Protein AF-A0A2V2VXU3-F1 (afdb_monomer_lite)

Organism: Trypanosoma cruzi (NCBI:txid5693)

Structure (mmCIF, N/CA/C/O backbone):
data_AF-A0A2V2VXU3-F1
#
_entry.id   AF-A0A2V2VXU3-F1
#
loop_
_atom_site.group_PDB
_atom_site.id
_atom_site.type_symbol
_atom_site.label_atom_id
_atom_site.label_alt_id
_atom_site.label_comp_id
_atom_site.label_asym_id
_atom_site.label_entity_id
_atom_site.label_seq_id
_atom_site.pdbx_PDB_ins_code
_atom_site.Cartn_x
_atom_site.Cartn_y
_atom_site.Cartn_z
_atom_site.occupancy
_atom_site.B_iso_or_equiv
_atom_site.auth_seq_id
_atom_site.auth_comp_id
_atom_site.auth_asym_id
_atom_site.auth_atom_id
_atom_site.pdbx_PDB_model_num
ATOM 1 N N . MET A 1 1 ? -1.632 -5.934 0.597 1.00 63.44 1 MET A N 1
ATOM 2 C CA . MET A 1 1 ? -0.671 -5.503 1.641 1.00 63.44 1 MET A CA 1
ATOM 3 C C . MET A 1 1 ? 0.457 -4.758 0.952 1.00 63.44 1 MET A C 1
ATOM 5 O O . MET A 1 1 ? 0.858 -5.179 -0.120 1.00 63.44 1 MET A O 1
ATOM 9 N N . THR A 1 2 ? 0.945 -3.665 1.521 1.00 70.69 2 THR A N 1
ATOM 10 C CA . THR A 1 2 ? 2.076 -2.907 0.978 1.00 70.69 2 THR A CA 1
ATOM 11 C C . THR A 1 2 ? 3.285 -3.110 1.877 1.00 70.69 2 THR A C 1
ATOM 13 O O . THR A 1 2 ? 3.191 -2.965 3.095 1.00 70.69 2 THR A O 1
ATOM 16 N N . VAL A 1 3 ? 4.415 -3.451 1.272 1.00 60.22 3 VAL A N 1
ATOM 17 C CA . VAL A 1 3 ? 5.707 -3.623 1.931 1.00 60.22 3 VAL A CA 1
ATOM 18 C C . VAL A 1 3 ? 6.588 -2.456 1.524 1.00 60.22 3 VAL A C 1
ATOM 20 O O . VAL A 1 3 ? 6.746 -2.200 0.333 1.00 60.22 3 VAL A O 1
ATOM 23 N N . SER A 1 4 ? 7.131 -1.728 2.494 1.00 57.09 4 SER A N 1
ATOM 24 C CA . SER A 1 4 ? 8.065 -0.626 2.256 1.00 57.09 4 SER A CA 1
ATOM 25 C C . SER A 1 4 ? 9.425 -0.941 2.857 1.00 57.09 4 SER A C 1
ATOM 27 O O . SER A 1 4 ? 9.496 -1.330 4.020 1.00 57.09 4 SER A O 1
ATOM 29 N N . VAL A 1 5 ? 10.493 -0.749 2.085 1.00 54.06 5 VAL A N 1
ATOM 30 C CA . VAL A 1 5 ? 11.877 -0.970 2.529 1.00 54.06 5 VAL A CA 1
ATOM 31 C C . VAL A 1 5 ? 12.593 0.371 2.626 1.00 54.06 5 VAL A C 1
ATOM 33 O O . VAL A 1 5 ? 12.661 1.098 1.632 1.00 54.06 5 VAL A O 1
ATOM 36 N N . GLY A 1 6 ? 13.112 0.697 3.811 1.00 53.22 6 GLY A N 1
ATOM 37 C CA . GLY A 1 6 ? 13.933 1.887 4.031 1.00 53.22 6 GLY A CA 1
ATOM 38 C C . GLY A 1 6 ? 15.341 1.688 3.474 1.00 53.22 6 GLY A C 1
ATOM 39 O O . GLY A 1 6 ? 15.978 0.673 3.756 1.00 53.22 6 GLY A O 1
ATOM 40 N N . LEU A 1 7 ? 15.829 2.640 2.673 1.00 50.28 7 LEU A N 1
ATOM 41 C CA . LEU A 1 7 ? 17.147 2.542 2.028 1.00 50.28 7 LEU A CA 1
ATOM 42 C C . LEU A 1 7 ? 18.097 3.702 2.332 1.00 50.28 7 LEU A C 1
ATOM 44 O O . LEU A 1 7 ? 19.267 3.639 1.957 1.00 50.28 7 LEU A O 1
ATOM 48 N N . ALA A 1 8 ? 17.631 4.756 3.006 1.00 52.78 8 ALA A N 1
ATOM 49 C CA . ALA A 1 8 ? 18.466 5.909 3.315 1.00 52.78 8 ALA A CA 1
ATOM 50 C C . ALA A 1 8 ? 18.029 6.627 4.608 1.00 52.78 8 ALA A C 1
ATOM 52 O O . ALA A 1 8 ? 16.830 6.760 4.854 1.00 52.78 8 ALA A O 1
ATOM 53 N N . PRO A 1 9 ? 18.979 7.203 5.373 1.00 48.72 9 PRO A N 1
ATOM 54 C CA . PRO A 1 9 ? 18.745 7.852 6.674 1.00 48.72 9 PRO A CA 1
ATOM 55 C C . PRO A 1 9 ? 18.004 9.209 6.608 1.00 48.72 9 PRO A C 1
ATOM 57 O O . PRO A 1 9 ? 18.123 10.037 7.507 1.00 48.72 9 PRO A O 1
ATOM 60 N N . ARG A 1 10 ? 17.258 9.489 5.531 1.00 55.09 10 ARG A N 1
ATOM 61 C CA . ARG A 1 10 ? 16.494 10.738 5.326 1.00 55.09 10 ARG A CA 1
ATOM 62 C C . ARG A 1 10 ? 15.143 10.490 4.650 1.00 55.09 10 ARG A C 1
ATOM 64 O O . ARG A 1 10 ? 14.726 11.265 3.791 1.00 55.09 10 ARG A O 1
ATOM 71 N N . ALA A 1 11 ? 14.483 9.389 4.999 1.00 60.91 11 ALA A N 1
ATOM 72 C CA . ALA A 1 11 ? 13.132 9.130 4.525 1.00 60.91 11 ALA A CA 1
ATOM 73 C C . ALA A 1 11 ? 12.171 10.206 5.050 1.00 60.91 11 ALA A C 1
ATOM 75 O O . ALA A 1 11 ? 12.237 10.619 6.210 1.00 60.91 11 ALA A O 1
ATOM 76 N N . THR A 1 12 ? 11.289 10.672 4.174 1.00 63.19 12 THR A N 1
ATOM 77 C CA . THR A 1 12 ? 10.255 11.633 4.534 1.00 63.19 12 THR A CA 1
ATOM 78 C C . THR A 1 12 ? 9.327 11.026 5.595 1.00 63.19 12 THR A C 1
ATOM 80 O O . THR A 1 12 ? 8.902 9.882 5.413 1.00 63.19 12 THR A O 1
ATOM 83 N N . PRO A 1 13 ? 8.995 11.746 6.687 1.00 70.88 13 PRO A N 1
ATOM 84 C CA . PRO A 1 13 ? 8.170 11.192 7.753 1.00 70.88 13 PRO A CA 1
ATOM 85 C C . PRO A 1 13 ? 6.827 10.692 7.218 1.00 70.88 13 PRO A C 1
ATOM 87 O O . PRO A 1 13 ? 6.102 11.413 6.519 1.00 70.88 13 PRO A O 1
ATOM 90 N N . MET A 1 14 ? 6.494 9.449 7.562 1.00 80.06 14 MET A N 1
ATOM 91 C CA . MET A 1 14 ? 5.205 8.854 7.237 1.00 80.06 14 MET A CA 1
ATOM 92 C C . MET A 1 14 ? 4.247 9.048 8.407 1.00 80.06 14 MET A C 1
ATOM 94 O O . MET A 1 14 ? 4.578 8.769 9.556 1.00 80.06 14 MET A O 1
ATOM 98 N N . LEU A 1 15 ? 3.043 9.509 8.106 1.00 85.25 15 LEU A N 1
ATOM 99 C CA . LEU A 1 15 ? 1.916 9.518 9.022 1.00 85.25 15 LEU A CA 1
ATOM 100 C C . LEU A 1 15 ? 1.079 8.274 8.766 1.00 85.25 15 LEU A C 1
ATOM 102 O O . LEU A 1 15 ? 0.727 7.983 7.622 1.00 85.25 15 LEU A O 1
ATOM 106 N N . VAL A 1 16 ? 0.715 7.576 9.830 1.00 89.00 16 VAL A N 1
ATOM 107 C CA . VAL A 1 16 ? -0.183 6.425 9.786 1.00 89.00 16 VAL A CA 1
ATOM 108 C C . VAL A 1 16 ? -1.333 6.639 10.756 1.00 89.00 16 VAL A C 1
ATOM 110 O O . VAL A 1 16 ? -1.170 7.277 11.796 1.00 89.00 16 VAL A O 1
ATOM 113 N N . ILE A 1 17 ? -2.503 6.097 10.429 1.00 91.50 17 ILE A N 1
ATOM 114 C CA . ILE A 1 17 ? -3.631 6.002 11.361 1.00 91.50 17 ILE A CA 1
ATOM 115 C C . ILE A 1 17 ? -3.770 4.527 11.756 1.00 91.50 17 ILE A C 1
ATOM 117 O O . ILE A 1 17 ? -4.370 3.751 11.001 1.00 91.50 17 ILE A O 1
ATOM 121 N N . PRO A 1 18 ? -3.195 4.083 12.890 1.00 91.81 18 PRO A N 1
ATOM 122 C CA . PRO A 1 18 ? -3.310 2.697 13.332 1.00 91.81 18 PRO A CA 1
ATOM 123 C C . PRO A 1 18 ? -4.778 2.292 13.517 1.00 91.81 18 PRO A C 1
ATOM 125 O O . PRO A 1 18 ? -5.603 3.090 13.951 1.00 91.81 18 PRO A O 1
ATOM 128 N N . GLY A 1 19 ? -5.120 1.056 13.149 1.00 91.12 19 GLY A N 1
ATOM 129 C CA . GLY A 1 19 ? -6.496 0.543 13.221 1.00 91.12 19 GLY A CA 1
ATOM 130 C C . GLY A 1 19 ? -7.444 1.033 12.117 1.00 91.12 19 GLY A C 1
ATOM 131 O O . GLY A 1 19 ? -8.515 0.456 11.947 1.00 91.12 19 GLY A O 1
ATOM 132 N N . SER A 1 20 ? -7.048 2.018 11.301 1.00 90.81 20 SER A N 1
ATOM 133 C CA . SER A 1 20 ? -7.898 2.542 10.217 1.00 90.81 20 SER A CA 1
ATOM 134 C C . SER A 1 20 ? -8.328 1.481 9.203 1.00 90.81 20 SER A C 1
ATOM 136 O O . SER A 1 20 ? -9.434 1.558 8.688 1.00 90.81 20 SER A O 1
ATOM 138 N N . HIS A 1 21 ? -7.515 0.451 8.972 1.00 88.31 21 HIS A N 1
ATOM 139 C CA . HIS A 1 21 ? -7.852 -0.658 8.079 1.00 88.31 21 HIS A CA 1
ATOM 140 C C . HIS A 1 21 ? -9.074 -1.475 8.533 1.00 88.31 21 HIS A C 1
ATOM 142 O O . HIS A 1 21 ? -9.762 -2.030 7.681 1.00 88.31 21 HIS A O 1
ATOM 148 N N . HIS A 1 22 ? -9.373 -1.539 9.838 1.00 88.69 22 HIS A N 1
ATOM 149 C CA . HIS A 1 22 ? -10.603 -2.167 10.334 1.00 88.69 22 HIS A CA 1
ATOM 150 C C . HIS A 1 22 ? -11.824 -1.317 9.983 1.00 88.69 22 HIS A C 1
ATOM 152 O O . HIS A 1 22 ? -12.776 -1.819 9.397 1.00 88.69 22 HIS A O 1
ATOM 158 N N . VAL A 1 23 ? -11.743 -0.010 10.246 1.00 87.44 23 VAL A N 1
ATOM 159 C CA . VAL A 1 23 ? -12.821 0.937 9.939 1.00 87.44 23 VAL A CA 1
ATOM 160 C C . VAL A 1 23 ? -13.063 1.013 8.433 1.00 87.44 23 VAL A C 1
ATOM 162 O O . VAL A 1 23 ? -14.189 0.883 7.973 1.00 87.44 23 VAL A O 1
ATOM 165 N N . MET A 1 24 ? -12.012 1.179 7.630 1.00 82.62 24 MET A N 1
ATOM 166 C CA . MET A 1 24 ? -12.150 1.266 6.174 1.00 82.62 24 MET A CA 1
ATOM 167 C C . MET A 1 24 ? -12.802 0.014 5.586 1.00 82.62 24 MET A C 1
ATOM 169 O O . MET A 1 24 ? -13.610 0.135 4.669 1.00 82.62 24 MET A O 1
ATOM 173 N N . ARG A 1 25 ? -12.500 -1.168 6.135 1.00 80.31 25 ARG A N 1
ATOM 174 C CA . ARG A 1 25 ? -13.112 -2.433 5.716 1.00 80.31 25 ARG A CA 1
ATOM 175 C C . ARG A 1 25 ? -14.610 -2.505 6.028 1.00 80.31 25 ARG A C 1
ATOM 177 O O . ARG A 1 25 ? -15.341 -3.090 5.247 1.00 80.31 25 ARG A O 1
ATOM 184 N N . GLU A 1 26 ? -15.071 -1.922 7.133 1.00 79.38 26 GLU A N 1
ATOM 185 C CA . GLU A 1 26 ? -16.502 -1.882 7.484 1.00 79.38 26 GLU A CA 1
ATOM 186 C C . GLU A 1 26 ? -17.297 -0.892 6.619 1.00 79.38 26 GLU A C 1
ATOM 188 O O . GLU A 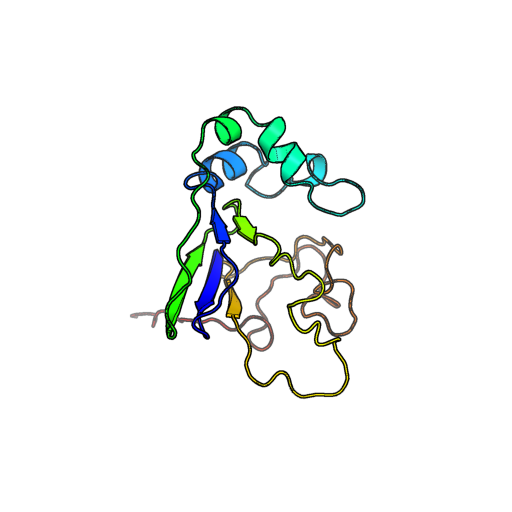1 26 ? -18.473 -1.105 6.338 1.00 79.38 26 GLU A O 1
ATOM 193 N N . PHE A 1 27 ? -16.654 0.195 6.185 1.00 73.31 27 PHE A N 1
ATOM 194 C CA . PHE A 1 27 ? -17.287 1.284 5.428 1.00 73.31 27 PHE A CA 1
ATOM 195 C C . PHE A 1 27 ? -17.207 1.120 3.905 1.00 73.31 27 PHE A C 1
ATOM 197 O O . PHE A 1 27 ? -17.576 2.021 3.152 1.00 73.31 27 PHE A O 1
ATOM 204 N N . THR A 1 28 ? -16.730 -0.028 3.448 1.00 67.94 28 THR A N 1
ATOM 205 C CA . THR A 1 28 ? -16.636 -0.406 2.039 1.00 67.94 28 THR A CA 1
ATOM 206 C C . THR A 1 28 ? -17.324 -1.755 1.893 1.00 67.94 28 THR A C 1
ATOM 208 O O . THR A 1 28 ? -17.128 -2.635 2.726 1.00 67.94 28 THR A O 1
ATOM 211 N N . HIS A 1 29 ? -18.150 -1.948 0.861 1.00 59.62 29 HIS A N 1
ATOM 212 C CA . HIS A 1 29 ? -18.748 -3.264 0.631 1.00 59.62 29 HIS A CA 1
ATOM 213 C C . HIS A 1 29 ? -17.613 -4.243 0.294 1.00 59.62 29 HIS A C 1
ATOM 215 O O . HIS A 1 29 ? -16.970 -4.115 -0.749 1.00 59.62 29 HIS A O 1
ATOM 221 N N . ASP A 1 30 ? -17.279 -5.123 1.237 1.00 55.53 30 ASP A N 1
ATOM 222 C CA . ASP A 1 30 ? -16.144 -6.053 1.170 1.00 55.53 30 ASP A CA 1
ATOM 223 C C . ASP A 1 30 ? -14.775 -5.412 0.878 1.00 55.53 30 ASP A C 1
ATOM 225 O O . ASP A 1 30 ? -13.892 -6.064 0.324 1.00 55.53 30 ASP A O 1
ATOM 229 N N . GLY A 1 31 ? -14.548 -4.139 1.227 1.00 53.47 31 GLY A N 1
ATOM 230 C CA . GLY A 1 31 ? -13.269 -3.507 0.881 1.00 53.47 31 GLY A CA 1
ATOM 231 C C . GLY A 1 31 ? -13.153 -3.014 -0.562 1.00 53.47 31 GLY A C 1
ATOM 232 O O . GLY A 1 31 ? -12.045 -2.651 -0.957 1.00 53.47 31 GLY A O 1
ATOM 233 N N . SER A 1 32 ? -14.232 -3.028 -1.356 1.00 54.03 32 SER A N 1
ATOM 234 C CA . SER A 1 32 ? -14.163 -2.795 -2.810 1.00 54.03 32 SER A CA 1
ATOM 235 C C . SER A 1 32 ? -14.755 -1.460 -3.277 1.00 54.03 32 SER A C 1
ATOM 237 O O . SER A 1 32 ? -14.233 -0.856 -4.216 1.00 54.03 32 SER A O 1
ATOM 239 N N . ASP A 1 33 ? -15.788 -0.936 -2.607 1.00 63.62 33 ASP A N 1
ATOM 240 C CA . ASP A 1 33 ? -16.419 0.318 -3.035 1.00 63.62 33 ASP A CA 1
ATOM 241 C C . ASP A 1 33 ? -15.864 1.555 -2.315 1.00 63.62 33 ASP A C 1
ATOM 243 O O . ASP A 1 33 ? -16.326 1.981 -1.257 1.00 63.62 33 ASP A O 1
ATOM 247 N N . PHE A 1 34 ? -14.870 2.167 -2.951 1.00 66.50 34 PHE A N 1
ATOM 248 C CA . PHE A 1 34 ? -14.284 3.447 -2.557 1.00 66.50 34 PHE A CA 1
ATOM 249 C C . PHE A 1 34 ? -14.841 4.639 -3.341 1.00 66.50 34 PHE A C 1
ATOM 251 O O . PHE A 1 34 ? -14.369 5.770 -3.168 1.00 66.50 34 PHE A O 1
ATOM 258 N N . SER A 1 35 ? -15.812 4.414 -4.229 1.00 65.88 35 SER A N 1
ATOM 259 C CA . SER A 1 35 ? -16.261 5.399 -5.218 1.00 65.88 35 SER A CA 1
ATOM 260 C C . SER A 1 35 ? -16.766 6.695 -4.573 1.00 65.88 35 SER A C 1
ATOM 262 O O . SER A 1 35 ? -16.456 7.785 -5.053 1.00 65.88 35 SER A O 1
ATOM 264 N N . HIS A 1 36 ? -17.425 6.603 -3.416 1.00 66.19 36 HIS A N 1
ATOM 265 C CA . HIS A 1 36 ? -17.954 7.744 -2.657 1.00 66.19 36 HIS A CA 1
ATOM 266 C C . HIS A 1 36 ? -16.889 8.696 -2.090 1.00 66.19 36 HIS A C 1
ATOM 268 O O . HIS A 1 36 ? -17.194 9.846 -1.731 1.00 66.19 36 HIS A O 1
ATOM 274 N N . TYR A 1 37 ? -15.646 8.226 -2.006 1.00 67.44 37 TYR A N 1
ATOM 275 C CA . TYR A 1 37 ? -14.492 8.994 -1.545 1.00 67.44 37 TYR A CA 1
ATOM 276 C C . TYR A 1 37 ? -13.596 9.437 -2.703 1.00 67.44 37 TYR A C 1
ATOM 278 O O . TYR A 1 37 ? -12.622 10.153 -2.483 1.00 67.44 37 TYR A O 1
ATOM 286 N N . ARG A 1 38 ? -13.932 9.075 -3.945 1.00 65.75 38 ARG A N 1
ATOM 287 C CA . ARG A 1 38 ? -13.222 9.547 -5.132 1.00 65.75 38 ARG A CA 1
ATOM 288 C C . ARG A 1 38 ? -13.824 10.865 -5.607 1.00 65.75 38 ARG A C 1
ATOM 290 O O . ARG A 1 38 ? -15.024 10.970 -5.840 1.00 65.75 38 ARG A O 1
ATOM 297 N N . THR A 1 39 ? -12.978 11.872 -5.785 1.00 63.03 39 THR A N 1
ATOM 298 C CA . THR A 1 39 ? -13.352 13.158 -6.384 1.00 63.03 39 THR A CA 1
ATOM 299 C C . THR A 1 39 ? -12.458 13.382 -7.598 1.00 63.03 39 THR A C 1
ATOM 301 O O . THR A 1 39 ? -11.238 13.424 -7.470 1.00 63.03 39 THR A O 1
ATOM 304 N N . GLY A 1 40 ? -13.046 13.465 -8.797 1.00 58.69 40 GLY A N 1
ATOM 305 C CA . GLY A 1 40 ? -12.277 13.643 -10.039 1.00 58.69 40 GLY A CA 1
ATOM 306 C C . GLY A 1 40 ? -11.323 12.482 -10.359 1.00 58.69 40 GLY A C 1
ATOM 307 O O . GLY A 1 40 ? -10.265 12.696 -10.938 1.00 58.69 40 GLY A O 1
ATOM 308 N N . GLY A 1 41 ? -11.656 11.258 -9.935 1.00 58.50 41 GLY A N 1
ATOM 309 C CA . GLY A 1 41 ? -10.823 10.069 -10.141 1.00 58.50 41 GLY A CA 1
ATOM 310 C C . GLY A 1 41 ? -9.725 9.859 -9.091 1.00 58.50 41 GLY A C 1
ATOM 311 O O . GLY A 1 41 ? -9.239 8.733 -8.979 1.00 58.50 41 GLY A O 1
ATOM 312 N N . VAL A 1 42 ? -9.412 10.873 -8.277 1.00 58.97 42 VAL A N 1
ATOM 313 C CA . VAL A 1 42 ? -8.459 10.805 -7.158 1.00 58.97 42 VAL A CA 1
ATOM 314 C C . VAL A 1 42 ? -9.190 10.427 -5.872 1.00 58.97 42 VAL A C 1
ATOM 316 O O . VAL A 1 42 ? -10.295 10.905 -5.620 1.00 58.97 42 VAL A O 1
ATOM 319 N N . PHE A 1 43 ? -8.587 9.567 -5.053 1.00 66.75 43 PHE A N 1
ATOM 320 C CA . PHE A 1 43 ? -9.122 9.239 -3.734 1.00 66.75 43 PHE A CA 1
ATOM 321 C C . PHE A 1 43 ? -8.887 10.407 -2.761 1.00 66.75 43 PHE A C 1
ATOM 323 O O . PHE A 1 43 ? -7.748 10.732 -2.425 1.00 66.75 43 PHE A O 1
ATOM 330 N N . ASP A 1 44 ? -9.960 11.062 -2.317 1.00 73.00 44 ASP A N 1
ATOM 331 C CA . ASP A 1 44 ? -9.911 12.166 -1.357 1.00 73.00 44 ASP A CA 1
ATOM 332 C C . ASP A 1 44 ? -9.865 11.609 0.071 1.00 73.00 44 ASP A C 1
ATOM 334 O O . ASP A 1 44 ? -10.878 11.478 0.771 1.00 73.00 44 ASP A O 1
ATOM 338 N N . MET A 1 45 ? -8.644 11.299 0.509 1.00 70.62 45 MET A N 1
ATOM 339 C CA . MET A 1 45 ? -8.357 10.839 1.868 1.00 70.62 45 MET A CA 1
ATOM 340 C C . MET A 1 45 ? -8.896 11.795 2.941 1.00 70.62 45 MET A C 1
ATOM 342 O O . MET A 1 45 ? -9.407 11.361 3.975 1.00 70.62 45 MET A O 1
ATOM 346 N N . GLY A 1 46 ? -8.816 13.107 2.697 1.00 72.69 46 GLY A N 1
ATOM 347 C CA . GLY A 1 46 ? -9.261 14.122 3.648 1.00 72.69 46 GLY A CA 1
ATOM 348 C C . GLY A 1 46 ? -10.777 14.112 3.835 1.00 72.69 46 GLY A C 1
ATOM 349 O O . GLY A 1 46 ? -11.280 14.367 4.931 1.00 72.69 46 GLY A O 1
ATOM 350 N N . ARG A 1 47 ? -11.543 13.811 2.786 1.00 73.06 47 ARG A N 1
ATOM 351 C CA . ARG A 1 47 ? -12.996 13.618 2.879 1.00 73.06 47 ARG A CA 1
ATOM 352 C C . ARG A 1 47 ? -13.356 12.345 3.638 1.00 73.06 47 ARG A C 1
ATOM 354 O O . ARG A 1 47 ? -14.292 12.407 4.434 1.00 73.06 47 ARG A O 1
ATOM 361 N N . ALA A 1 48 ? -12.635 11.243 3.428 1.00 73.00 48 ALA A N 1
ATOM 362 C CA . ALA A 1 48 ? -12.854 10.001 4.174 1.00 73.00 48 ALA A CA 1
ATOM 363 C C . ALA A 1 48 ? -12.667 10.223 5.685 1.00 73.00 48 ALA A C 1
ATOM 365 O O . ALA A 1 48 ? -13.604 10.004 6.452 1.00 73.00 48 ALA A O 1
ATOM 366 N N . ILE A 1 49 ? -11.525 10.793 6.094 1.00 79.69 49 ILE A N 1
ATOM 367 C CA . ILE A 1 49 ? -11.227 11.094 7.506 1.00 79.69 49 ILE A CA 1
ATOM 368 C C . ILE A 1 49 ? -12.286 12.025 8.112 1.00 79.69 49 ILE A C 1
ATOM 370 O O . ILE A 1 49 ? -12.762 11.779 9.211 1.00 79.69 49 ILE A O 1
ATOM 374 N N . ARG A 1 50 ? -12.713 13.083 7.408 1.00 80.19 50 ARG A N 1
ATOM 375 C CA . ARG A 1 50 ? -13.693 14.048 7.949 1.00 80.19 50 ARG A CA 1
ATOM 376 C C . ARG A 1 50 ? -15.105 13.477 8.121 1.00 80.19 50 ARG A C 1
ATOM 378 O O . ARG A 1 50 ? -15.839 13.965 8.984 1.00 80.19 50 ARG A O 1
ATOM 385 N N . LYS A 1 51 ? -15.505 12.512 7.286 1.00 80.19 51 LYS A N 1
ATOM 386 C CA . LYS A 1 51 ? -16.890 12.010 7.213 1.00 80.19 51 LYS A CA 1
ATOM 387 C C . LYS A 1 51 ? -17.120 10.693 7.950 1.00 80.19 51 LYS A C 1
ATOM 389 O O . LYS A 1 51 ? -18.250 10.450 8.355 1.00 80.19 51 LYS A O 1
ATOM 394 N N . ILE A 1 52 ? -16.094 9.865 8.124 1.00 81.62 52 ILE A N 1
ATOM 395 C CA . ILE A 1 52 ? -16.210 8.585 8.829 1.00 81.62 52 ILE A CA 1
ATOM 396 C C . ILE A 1 52 ? -15.859 8.824 10.296 1.00 81.62 52 ILE A C 1
ATOM 398 O O . ILE A 1 52 ? -14.694 9.008 10.643 1.00 81.62 52 ILE A O 1
ATOM 402 N N . GLU A 1 53 ? -16.873 8.859 11.159 1.00 86.44 53 GLU A N 1
ATOM 403 C CA . GLU A 1 53 ? -16.694 9.199 12.572 1.00 86.44 53 GLU A CA 1
ATOM 404 C C . GLU A 1 53 ? -15.639 8.340 13.289 1.00 86.44 53 GLU A C 1
ATOM 406 O O . GLU A 1 53 ? -14.748 8.949 13.890 1.00 86.44 53 GLU A O 1
ATOM 411 N N . PRO A 1 54 ? -15.634 6.995 13.160 1.00 87.12 54 PRO A N 1
ATOM 412 C CA . PRO A 1 54 ? -14.620 6.170 13.812 1.00 87.12 54 PRO A CA 1
ATOM 413 C C . PRO A 1 54 ? -13.184 6.471 13.363 1.00 87.12 54 PRO A C 1
ATOM 415 O O . PRO A 1 54 ? -12.257 6.300 14.145 1.00 87.12 54 PRO A O 1
ATOM 418 N N . LEU A 1 55 ? -12.959 6.967 12.136 1.00 86.88 55 LEU A N 1
ATOM 419 C CA . LEU A 1 55 ? -11.611 7.368 11.710 1.00 86.88 55 LEU A CA 1
ATOM 420 C C . LEU A 1 55 ? -11.114 8.612 12.444 1.00 86.88 55 LEU A C 1
ATOM 422 O O . LEU A 1 55 ? -9.918 8.730 12.693 1.00 86.88 55 LEU A O 1
ATOM 426 N N . ARG A 1 56 ? -12.009 9.545 12.786 1.00 85.75 56 ARG A N 1
ATOM 427 C CA . ARG A 1 56 ? -11.644 10.802 13.465 1.00 85.75 56 ARG A CA 1
ATOM 428 C C . ARG A 1 56 ? -11.183 10.580 14.895 1.00 85.75 56 ARG A C 1
ATOM 430 O O . ARG A 1 56 ? -10.462 11.412 15.433 1.00 85.75 56 ARG A O 1
ATOM 437 N N . THR A 1 57 ? -11.642 9.497 15.513 1.00 88.69 57 THR A N 1
ATOM 438 C CA . THR A 1 57 ? -11.292 9.145 16.890 1.00 88.69 57 THR A CA 1
ATOM 439 C C . THR A 1 57 ? -9.978 8.375 16.982 1.00 88.69 57 THR A C 1
ATOM 441 O O . THR A 1 57 ? -9.447 8.221 18.079 1.00 88.69 57 THR A O 1
ATOM 444 N N . LEU A 1 58 ? -9.448 7.881 15.857 1.00 91.44 58 LEU A N 1
ATOM 445 C CA . LEU A 1 58 ? -8.175 7.167 15.830 1.00 91.44 58 LEU A CA 1
ATOM 446 C C . LEU A 1 58 ? -6.991 8.144 15.890 1.00 91.44 58 LEU A C 1
ATOM 448 O O . LEU A 1 58 ? -7.045 9.224 15.296 1.00 91.44 58 LEU A O 1
ATOM 452 N N . PRO A 1 59 ? -5.895 7.772 16.572 1.00 91.56 59 PRO A N 1
ATOM 453 C CA . PRO A 1 59 ? -4.707 8.606 16.628 1.00 91.56 59 PRO A CA 1
ATOM 454 C C . PRO A 1 59 ? -4.010 8.661 15.265 1.00 91.56 59 PRO A C 1
ATOM 456 O O . PRO A 1 59 ? -3.916 7.662 14.552 1.00 91.56 59 PRO A O 1
ATOM 459 N N . VAL A 1 60 ? -3.455 9.827 14.939 1.00 90.06 60 VAL A N 1
ATOM 460 C CA . VAL A 1 60 ? -2.498 9.980 13.839 1.00 90.06 60 VAL A CA 1
ATOM 461 C C . VAL A 1 60 ? -1.100 9.871 14.432 1.00 90.06 60 VAL A C 1
ATOM 463 O O . VAL A 1 60 ? -0.730 10.665 15.296 1.00 90.06 60 VAL A O 1
ATOM 466 N N . VAL A 1 61 ? -0.332 8.886 13.980 1.00 89.00 61 VAL A N 1
ATOM 467 C CA . VAL A 1 61 ? 1.021 8.613 14.468 1.00 89.00 61 VAL A CA 1
ATOM 468 C C . VAL A 1 61 ? 2.018 8.951 13.373 1.00 89.00 61 VAL A C 1
ATOM 470 O O . VAL A 1 61 ? 1.888 8.484 12.244 1.00 89.00 61 VAL A O 1
ATOM 473 N N . GLN A 1 62 ? 3.025 9.750 13.710 1.00 86.56 62 GLN A N 1
ATOM 474 C CA . GLN A 1 62 ? 4.187 9.937 12.854 1.00 86.56 62 GLN A CA 1
ATOM 475 C C . GLN A 1 62 ? 5.193 8.828 13.141 1.00 86.56 62 GLN A C 1
ATOM 477 O O . GLN A 1 62 ? 5.633 8.671 14.278 1.00 86.56 62 GLN A O 1
ATOM 482 N N . LEU A 1 63 ? 5.532 8.058 12.114 1.00 82.88 63 LEU A N 1
ATOM 483 C CA . LEU A 1 63 ? 6.569 7.044 12.198 1.00 82.88 63 LEU A CA 1
ATOM 484 C C . LEU A 1 63 ? 7.944 7.696 12.094 1.00 82.88 63 LEU A C 1
ATOM 486 O O . LEU A 1 63 ? 8.149 8.640 11.322 1.00 82.88 63 LEU A O 1
ATOM 490 N N . GLU A 1 64 ? 8.887 7.163 12.862 1.00 79.56 64 GLU A N 1
ATOM 491 C CA . GLU A 1 64 ? 10.298 7.477 12.684 1.00 79.56 64 GLU A CA 1
ATOM 492 C C . GLU A 1 64 ? 10.779 6.970 11.312 1.00 79.56 64 GLU A C 1
ATOM 494 O O . GLU A 1 64 ? 10.213 6.010 10.770 1.00 79.56 64 GLU A O 1
ATOM 499 N N . PRO A 1 65 ? 11.795 7.614 10.709 1.00 74.12 65 PRO A N 1
ATOM 500 C CA . PRO A 1 65 ? 12.399 7.116 9.482 1.00 74.12 65 PRO A CA 1
ATOM 501 C C . PRO A 1 65 ? 12.839 5.656 9.633 1.00 74.12 65 PRO A C 1
ATOM 503 O O . PRO A 1 65 ? 13.436 5.278 10.637 1.00 74.12 65 PRO A O 1
ATOM 506 N N . LEU A 1 66 ? 12.560 4.836 8.619 1.00 74.31 66 LEU A N 1
ATOM 507 C CA . LEU A 1 66 ? 13.026 3.454 8.599 1.00 74.31 66 LEU A CA 1
ATOM 508 C C . LEU A 1 66 ? 14.550 3.426 8.451 1.00 74.31 66 LEU A C 1
ATOM 510 O O . LEU A 1 66 ? 15.085 3.937 7.463 1.00 74.31 66 LEU A O 1
ATOM 514 N N . GLU A 1 67 ? 15.231 2.782 9.398 1.00 74.81 67 GLU A N 1
ATOM 515 C CA . GLU A 1 67 ? 16.659 2.487 9.276 1.00 74.81 67 GLU A CA 1
ATOM 516 C C . GLU A 1 67 ? 16.923 1.641 8.018 1.00 74.81 67 GLU A C 1
ATOM 518 O O . GLU A 1 67 ? 16.090 0.792 7.672 1.00 74.81 67 GLU A O 1
ATOM 523 N N . PRO A 1 68 ? 18.064 1.819 7.327 1.00 75.44 68 PRO A N 1
ATOM 524 C CA . PRO A 1 68 ? 18.399 1.023 6.152 1.00 75.44 68 PRO A CA 1
ATOM 525 C C . PRO A 1 68 ? 18.288 -0.487 6.407 1.00 75.44 68 PRO A C 1
ATOM 527 O O . PRO A 1 68 ? 18.856 -1.014 7.362 1.00 75.44 68 PRO A O 1
ATOM 530 N N . GLY A 1 69 ? 17.547 -1.186 5.544 1.00 74.56 69 GLY A N 1
ATOM 531 C CA . GLY A 1 69 ? 17.268 -2.621 5.686 1.00 74.56 69 GLY A CA 1
ATOM 532 C C . GLY A 1 69 ? 16.043 -2.951 6.547 1.00 74.56 69 GLY A C 1
ATOM 533 O O . GLY A 1 69 ? 15.608 -4.101 6.561 1.00 74.56 69 GLY A O 1
ATOM 534 N N . SER A 1 70 ? 15.439 -1.959 7.206 1.00 78.94 70 SER A N 1
ATOM 535 C CA . SER A 1 70 ? 14.154 -2.133 7.885 1.00 78.94 70 SER A CA 1
ATOM 536 C C . SER A 1 70 ? 13.016 -2.242 6.878 1.00 78.94 70 SER A C 1
ATOM 538 O O . SER A 1 70 ? 12.986 -1.555 5.850 1.00 78.94 70 SER A O 1
ATOM 540 N N . VAL A 1 71 ? 12.046 -3.092 7.212 1.00 80.69 71 VAL A N 1
ATOM 541 C CA . VAL A 1 71 ? 10.870 -3.357 6.387 1.00 80.69 71 VAL A CA 1
ATOM 542 C C . VAL A 1 71 ? 9.613 -3.049 7.182 1.00 80.69 71 VAL A C 1
ATOM 544 O O . VAL A 1 71 ? 9.463 -3.478 8.324 1.00 80.69 71 VAL A O 1
ATOM 547 N N . MET A 1 72 ? 8.688 -2.333 6.555 1.00 82.81 72 MET A N 1
ATOM 548 C CA . MET A 1 72 ? 7.373 -2.046 7.106 1.00 82.81 72 MET A CA 1
ATOM 549 C C . MET A 1 72 ? 6.294 -2.748 6.291 1.00 82.81 72 MET A C 1
ATOM 551 O O . MET A 1 72 ? 6.208 -2.570 5.076 1.00 82.81 72 MET A O 1
ATOM 555 N N . PHE A 1 73 ? 5.439 -3.495 6.984 1.00 86.81 73 PHE A N 1
ATOM 556 C CA . PHE A 1 73 ? 4.263 -4.143 6.416 1.00 86.81 73 PHE A CA 1
ATOM 557 C C . PHE A 1 73 ? 3.017 -3.343 6.773 1.00 86.81 73 PHE A C 1
ATOM 559 O O . PHE A 1 73 ? 2.753 -3.079 7.946 1.00 86.81 73 PHE A O 1
ATOM 566 N N . MET A 1 74 ? 2.227 -2.980 5.767 1.00 86.94 74 MET A N 1
ATOM 567 C CA . MET A 1 74 ? 0.981 -2.245 5.958 1.00 86.94 74 MET A CA 1
ATOM 568 C C . MET A 1 74 ? -0.173 -2.926 5.239 1.00 86.94 74 MET A C 1
ATOM 570 O O . MET A 1 74 ? -0.057 -3.382 4.099 1.00 86.94 74 MET A O 1
ATOM 574 N N . ASN A 1 75 ? -1.331 -2.966 5.892 1.00 88.56 75 ASN A N 1
ATOM 575 C CA . ASN A 1 75 ? -2.557 -3.371 5.224 1.00 88.56 75 ASN A CA 1
ATOM 576 C C . ASN A 1 75 ? -2.897 -2.366 4.103 1.00 88.56 75 ASN A C 1
ATOM 578 O O . ASN A 1 75 ? -2.648 -1.173 4.249 1.00 88.56 75 ASN A O 1
ATOM 582 N N . HIS A 1 76 ? -3.478 -2.848 3.000 1.00 83.06 76 HIS A N 1
ATOM 583 C CA . HIS A 1 76 ? -3.883 -1.998 1.874 1.00 83.06 76 HIS A CA 1
ATOM 584 C C . HIS A 1 76 ? -4.941 -0.954 2.275 1.00 83.06 76 HIS A C 1
ATOM 586 O O . HIS A 1 76 ? -5.015 0.113 1.678 1.00 83.06 76 HIS A O 1
ATOM 592 N N . TYR A 1 77 ? -5.718 -1.239 3.323 1.00 83.44 77 TYR A N 1
ATOM 593 C CA . TYR A 1 77 ? -6.723 -0.331 3.871 1.00 83.44 77 TYR A CA 1
ATOM 594 C C . TYR A 1 77 ? -6.194 0.590 4.976 1.00 83.44 77 TYR A C 1
ATOM 596 O O . TYR A 1 77 ? -6.957 1.393 5.515 1.00 83.44 77 TYR A O 1
ATOM 604 N N . THR A 1 78 ? -4.916 0.479 5.355 1.00 88.56 78 THR A N 1
ATOM 605 C CA . THR A 1 78 ? -4.336 1.395 6.338 1.00 88.56 78 THR A CA 1
ATOM 606 C C . THR A 1 78 ? -4.197 2.771 5.708 1.00 88.56 78 THR A C 1
ATOM 608 O O . THR A 1 78 ? -3.537 2.942 4.685 1.00 88.56 78 THR A O 1
ATOM 611 N N . ILE A 1 79 ? -4.782 3.771 6.357 1.00 86.94 79 ILE A N 1
ATOM 612 C CA . ILE A 1 79 ? -4.633 5.159 5.952 1.00 86.94 79 ILE A CA 1
ATOM 613 C C . ILE A 1 79 ? -3.234 5.635 6.313 1.00 86.94 79 ILE A C 1
ATOM 615 O O . ILE A 1 79 ? -2.861 5.675 7.490 1.00 86.94 79 ILE A O 1
ATOM 619 N N . THR A 1 80 ? -2.498 6.047 5.287 1.00 86.44 80 THR A N 1
ATOM 620 C CA . THR A 1 80 ? -1.169 6.629 5.428 1.00 86.44 80 THR A CA 1
ATOM 621 C C . THR A 1 80 ? -1.020 7.876 4.580 1.00 86.44 80 THR A C 1
ATOM 623 O O . THR A 1 80 ? -1.617 7.987 3.509 1.00 86.44 80 THR A O 1
ATOM 626 N N . ALA A 1 81 ? -0.179 8.792 5.032 1.00 79.31 81 ALA A N 1
ATOM 627 C CA . ALA A 1 81 ? 0.248 9.947 4.267 1.00 79.31 81 ALA A CA 1
ATOM 628 C C . ALA A 1 81 ? 1.757 10.114 4.412 1.00 79.31 81 ALA A C 1
ATOM 630 O O . ALA A 1 81 ? 2.333 9.801 5.449 1.00 79.31 81 ALA A O 1
ATOM 631 N N . VAL A 1 82 ? 2.396 10.644 3.381 1.00 75.44 82 VAL A N 1
ATOM 632 C CA . VAL A 1 82 ? 3.778 11.111 3.474 1.00 75.44 82 VAL A CA 1
ATOM 633 C C . VAL A 1 82 ? 3.699 12.619 3.655 1.00 75.44 82 VAL A C 1
ATOM 635 O O . VAL A 1 82 ? 3.030 13.295 2.870 1.00 75.44 82 VAL A O 1
ATOM 638 N N . GLN A 1 83 ? 4.307 13.155 4.714 1.00 66.31 83 GLN A N 1
ATOM 639 C CA . GLN A 1 83 ? 4.378 14.609 4.865 1.00 66.31 83 GLN A CA 1
ATOM 640 C C . GLN A 1 83 ? 5.176 15.175 3.697 1.00 66.31 83 GLN A C 1
ATOM 642 O O . GLN A 1 83 ? 6.197 14.617 3.334 1.00 66.31 83 GLN A O 1
ATOM 647 N N . ALA A 1 84 ? 4.748 16.272 3.077 1.00 59.53 84 ALA A N 1
ATOM 648 C CA . ALA A 1 84 ? 5.605 16.894 2.078 1.00 59.53 84 ALA A CA 1
ATOM 649 C C . ALA A 1 84 ? 6.905 17.338 2.763 1.00 59.53 84 ALA A C 1
ATOM 651 O O . ALA A 1 84 ? 6.865 18.067 3.757 1.00 59.53 84 ALA A O 1
ATOM 652 N N . THR A 1 85 ? 8.056 16.937 2.225 1.00 54.62 85 THR A N 1
ATOM 653 C CA . THR A 1 85 ? 9.307 17.609 2.563 1.00 54.62 85 THR A CA 1
ATOM 654 C C . THR A 1 85 ? 9.171 19.032 2.022 1.00 54.62 85 THR A C 1
ATOM 656 O O . THR A 1 85 ? 9.266 19.244 0.814 1.00 54.62 85 THR A O 1
ATOM 659 N N . MET A 1 86 ? 8.835 20.005 2.874 1.00 45.38 86 MET A N 1
ATOM 660 C CA . MET A 1 86 ? 8.743 21.401 2.445 1.00 45.38 86 MET A CA 1
ATOM 661 C C . MET A 1 86 ? 10.151 21.908 2.130 1.00 45.38 86 MET A C 1
ATOM 663 O O . MET A 1 86 ? 10.876 22.372 3.006 1.00 45.38 86 MET A O 1
ATOM 667 N N . CYS A 1 87 ? 10.544 21.793 0.866 1.00 45.31 87 CYS A N 1
ATOM 668 C CA . CYS A 1 87 ? 11.765 22.377 0.339 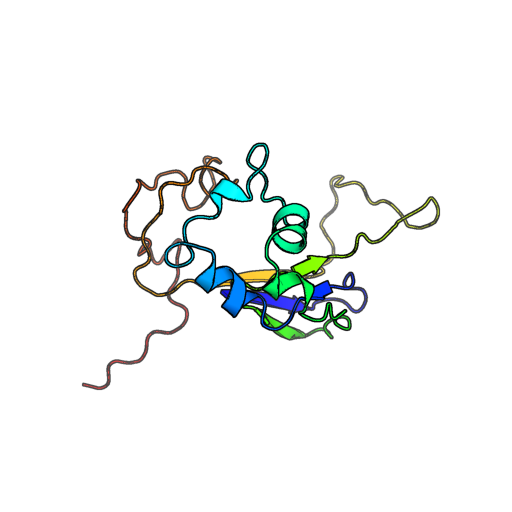1.00 45.31 87 CYS A CA 1
ATOM 669 C C . CYS A 1 87 ? 11.477 23.829 -0.071 1.00 45.31 87 CYS A C 1
ATOM 671 O O . CYS A 1 87 ? 10.882 24.082 -1.116 1.00 45.31 87 CYS A O 1
ATOM 673 N N . GLY A 1 88 ? 11.865 24.790 0.773 1.00 42.94 88 GLY A N 1
ATOM 674 C CA . GLY A 1 88 ? 12.034 26.188 0.358 1.00 42.94 88 GLY A CA 1
ATOM 675 C C . GLY A 1 88 ? 13.338 26.374 -0.431 1.00 42.94 88 GLY A C 1
ATOM 676 O O . GLY A 1 88 ? 14.048 25.406 -0.686 1.00 42.94 88 GLY A O 1
ATOM 677 N N . VAL A 1 89 ? 13.709 27.621 -0.743 1.00 41.28 89 VAL A N 1
ATOM 678 C CA . VAL A 1 89 ? 14.935 28.031 -1.483 1.00 41.28 89 VAL A CA 1
ATOM 679 C C . VAL A 1 89 ? 16.276 27.479 -0.939 1.00 41.28 89 VAL A C 1
ATOM 681 O O . VAL A 1 89 ? 17.320 27.742 -1.521 1.00 41.28 89 VAL A O 1
ATOM 684 N N . ALA A 1 90 ? 16.261 26.717 0.156 1.00 45.50 90 ALA A N 1
ATOM 685 C CA . ALA A 1 90 ? 17.412 26.117 0.829 1.00 45.50 90 ALA A CA 1
ATOM 686 C C . ALA A 1 90 ? 17.459 24.573 0.758 1.00 45.50 90 ALA A C 1
ATOM 688 O O . ALA A 1 90 ? 18.214 23.956 1.506 1.00 45.50 90 ALA A O 1
ATOM 689 N N . ALA A 1 91 ? 16.668 23.928 -0.098 1.00 44.53 91 ALA A N 1
ATOM 690 C CA . ALA A 1 91 ? 16.810 22.499 -0.362 1.00 44.53 91 ALA A CA 1
ATOM 691 C C . ALA A 1 91 ? 16.793 22.271 -1.870 1.00 44.53 91 ALA A C 1
ATOM 693 O O . ALA A 1 91 ? 15.786 22.534 -2.525 1.00 44.53 91 ALA A O 1
ATOM 694 N N . ASP A 1 92 ? 17.938 21.833 -2.395 1.00 41.72 92 ASP A N 1
ATOM 695 C CA . ASP A 1 92 ? 18.205 21.607 -3.812 1.00 41.72 92 ASP A CA 1
ATOM 696 C C . ASP A 1 92 ? 17.081 20.795 -4.459 1.00 41.72 92 ASP A C 1
ATOM 698 O O . ASP A 1 92 ? 17.024 19.566 -4.373 1.00 41.72 92 ASP A O 1
ATOM 702 N N . TYR A 1 93 ? 16.165 21.499 -5.120 1.00 42.38 93 TYR A N 1
ATOM 703 C CA . TYR A 1 93 ? 15.241 20.892 -6.054 1.00 42.38 93 TYR A CA 1
ATOM 704 C C . TYR A 1 93 ? 16.089 20.306 -7.181 1.00 42.38 93 TYR A C 1
ATOM 706 O O . TYR A 1 93 ? 16.589 21.033 -8.038 1.00 42.38 93 TYR A O 1
ATOM 714 N N . ILE A 1 94 ? 16.292 18.990 -7.150 1.00 46.81 94 ILE A N 1
ATOM 715 C CA . ILE A 1 94 ? 16.832 18.248 -8.281 1.00 46.81 94 ILE A CA 1
ATOM 716 C C . ILE A 1 94 ? 15.621 17.958 -9.173 1.00 46.81 94 ILE A C 1
ATOM 718 O O . ILE A 1 94 ? 14.834 17.068 -8.838 1.00 46.81 94 ILE A O 1
ATOM 722 N N . PRO A 1 95 ? 15.405 18.712 -10.270 1.00 42.16 95 PRO A N 1
ATOM 723 C CA . PRO A 1 95 ? 14.375 18.342 -11.230 1.00 42.16 95 PRO A CA 1
ATOM 724 C C . PRO A 1 95 ? 14.627 16.903 -11.694 1.00 42.16 95 PRO A C 1
ATOM 726 O O . PRO A 1 95 ? 15.787 16.481 -11.712 1.00 42.16 95 PRO A O 1
ATOM 729 N N . PRO A 1 96 ? 13.594 16.154 -12.118 1.00 43.81 96 PRO A N 1
ATOM 730 C CA . PRO A 1 96 ? 13.790 14.899 -12.835 1.00 43.81 96 PRO A CA 1
ATOM 731 C C . PRO A 1 96 ? 14.464 15.210 -14.185 1.00 43.81 96 PRO A C 1
ATOM 733 O O . PRO A 1 96 ? 13.823 15.300 -15.225 1.00 43.81 96 PRO A O 1
ATOM 736 N N . SER A 1 97 ? 15.768 15.477 -14.158 1.00 42.41 97 SER A N 1
ATOM 737 C CA . SER A 1 97 ? 16.606 15.819 -15.296 1.00 42.41 97 SER A CA 1
ATOM 738 C C . SER A 1 97 ? 17.689 14.761 -15.402 1.00 42.41 97 SER A C 1
ATOM 740 O O . SER A 1 97 ? 18.523 14.669 -14.513 1.00 42.41 97 SER A O 1
ATOM 742 N N . ALA A 1 98 ? 17.624 13.947 -16.463 1.00 41.28 98 ALA A N 1
ATOM 743 C CA . ALA A 1 98 ? 18.700 13.201 -17.144 1.00 41.28 98 ALA A CA 1
ATOM 744 C C . ALA A 1 98 ? 19.801 12.467 -16.329 1.00 41.28 98 ALA A C 1
ATOM 746 O O . ALA A 1 98 ? 20.716 11.902 -16.924 1.00 41.28 98 ALA A O 1
ATOM 747 N N . ARG A 1 99 ? 19.754 12.456 -14.999 1.00 41.41 99 ARG A N 1
ATOM 748 C CA . ARG A 1 99 ? 20.723 11.861 -14.088 1.00 41.41 99 ARG A CA 1
ATOM 749 C C . ARG A 1 99 ? 20.102 10.632 -13.461 1.00 41.41 99 ARG A C 1
ATOM 751 O O . ARG A 1 99 ? 18.945 10.640 -13.046 1.00 41.41 99 ARG A O 1
ATOM 758 N N . THR A 1 100 ? 20.911 9.589 -13.374 1.00 43.91 100 THR A N 1
ATOM 759 C CA . THR A 1 100 ? 20.613 8.377 -12.625 1.00 43.91 100 THR A CA 1
ATOM 760 C C . THR A 1 100 ? 20.197 8.761 -11.207 1.00 43.91 100 THR A C 1
ATOM 762 O O . THR A 1 100 ? 20.908 9.500 -10.522 1.00 43.91 100 THR A O 1
ATOM 765 N N . VAL A 1 101 ? 19.033 8.282 -10.769 1.00 48.66 101 VAL A N 1
ATOM 766 C CA . VAL A 1 101 ? 18.633 8.333 -9.362 1.00 48.66 101 VAL A CA 1
ATOM 767 C C . VAL A 1 101 ? 19.693 7.544 -8.587 1.00 48.66 101 VAL A C 1
ATOM 769 O O . VAL A 1 101 ? 19.719 6.319 -8.653 1.00 48.66 101 VAL A O 1
ATOM 772 N N . ASN A 1 102 ? 20.623 8.243 -7.927 1.00 43.44 102 ASN A N 1
ATOM 773 C CA . ASN A 1 102 ? 21.816 7.623 -7.329 1.00 43.44 102 ASN A CA 1
ATOM 774 C C . ASN A 1 102 ? 21.501 6.700 -6.139 1.00 43.44 102 ASN A C 1
ATOM 776 O O . ASN A 1 102 ? 22.356 5.912 -5.745 1.00 43.44 102 ASN A O 1
ATOM 780 N N . CYS A 1 103 ? 20.286 6.755 -5.595 1.00 45.78 103 CYS A N 1
ATOM 781 C CA . CYS A 1 103 ? 19.721 5.697 -4.768 1.00 45.78 103 CYS A CA 1
ATOM 782 C C . CYS A 1 103 ? 18.192 5.855 -4.684 1.00 45.78 103 CYS A C 1
ATOM 784 O O . CYS A 1 103 ? 17.700 6.967 -4.480 1.00 45.78 103 CYS A O 1
ATOM 786 N N . PRO A 1 104 ? 17.404 4.780 -4.834 1.00 51.91 104 PRO A N 1
ATOM 787 C CA . PRO A 1 104 ? 16.013 4.809 -4.408 1.00 51.91 104 PRO A CA 1
ATOM 788 C C . PRO A 1 104 ? 15.981 4.987 -2.887 1.00 51.91 104 PRO A C 1
ATOM 790 O O . PRO A 1 104 ? 16.627 4.240 -2.161 1.00 51.91 104 PRO A O 1
ATOM 793 N N . TYR A 1 105 ? 15.243 5.985 -2.400 1.00 60.31 105 TYR A N 1
ATOM 794 C CA . TYR A 1 105 ? 15.103 6.241 -0.959 1.00 60.31 105 TYR A CA 1
ATOM 795 C C . TYR A 1 105 ? 14.178 5.220 -0.272 1.00 60.31 105 TYR A C 1
ATOM 797 O O . TYR A 1 105 ? 14.303 4.981 0.930 1.00 60.31 105 TYR A O 1
ATOM 805 N N . GLN A 1 106 ? 13.275 4.601 -1.042 1.00 64.38 106 GLN A N 1
ATOM 806 C CA . GLN A 1 106 ? 12.313 3.604 -0.584 1.00 64.38 106 GLN A CA 1
ATOM 807 C C . GLN A 1 106 ? 11.878 2.720 -1.760 1.00 64.38 106 GLN A C 1
ATOM 809 O O . GLN A 1 106 ? 11.572 3.237 -2.836 1.00 64.38 106 GLN A O 1
ATOM 814 N N . TYR A 1 107 ? 11.799 1.406 -1.547 1.00 70.94 107 TYR A N 1
ATOM 815 C CA . TYR A 1 107 ? 11.051 0.511 -2.436 1.00 70.94 107 TYR A CA 1
ATOM 816 C C . TYR A 1 107 ? 9.696 0.191 -1.824 1.00 70.94 107 TYR A C 1
ATOM 818 O O . TYR A 1 107 ? 9.594 -0.008 -0.613 1.00 70.94 107 TYR A O 1
ATOM 826 N N . SER A 1 108 ? 8.670 0.122 -2.670 1.00 74.44 108 SER A N 1
ATOM 827 C CA . SER A 1 108 ? 7.337 -0.339 -2.300 1.00 74.44 108 SER A CA 1
ATOM 828 C C . SER A 1 108 ? 6.964 -1.552 -3.145 1.00 74.44 108 SER A C 1
ATOM 830 O O . SER A 1 108 ? 7.085 -1.515 -4.368 1.00 74.44 108 SER A O 1
ATOM 832 N N . MET A 1 109 ? 6.512 -2.615 -2.489 1.00 79.50 109 MET A N 1
ATOM 833 C CA . MET A 1 109 ? 5.969 -3.815 -3.118 1.00 79.50 109 MET A CA 1
ATOM 834 C C . MET A 1 109 ? 4.520 -3.995 -2.670 1.00 79.50 109 MET A C 1
ATOM 836 O O . MET A 1 109 ? 4.214 -3.863 -1.485 1.00 79.50 109 MET A O 1
ATOM 840 N N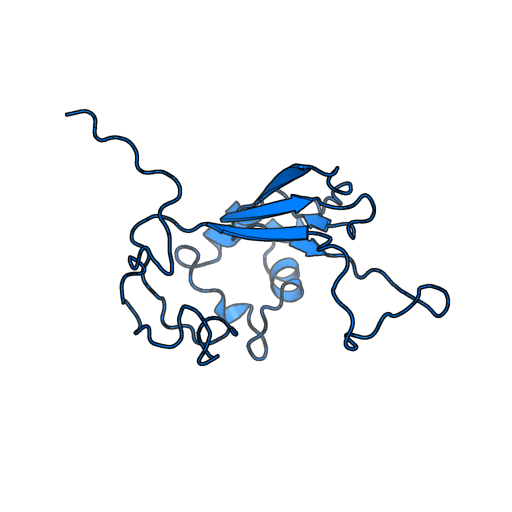 . ASN A 1 110 ? 3.627 -4.310 -3.606 1.00 82.31 110 ASN A N 1
ATOM 841 C CA . ASN A 1 110 ? 2.245 -4.660 -3.295 1.00 82.31 110 ASN A CA 1
ATOM 842 C C . ASN A 1 110 ? 2.072 -6.173 -3.380 1.00 82.31 110 ASN A C 1
ATOM 844 O O . ASN A 1 110 ? 2.392 -6.784 -4.392 1.00 82.31 110 ASN A O 1
ATOM 848 N N . LEU A 1 111 ? 1.558 -6.748 -2.301 1.00 85.00 111 LEU A N 1
ATOM 849 C CA . LEU A 1 111 ? 1.210 -8.154 -2.174 1.00 85.00 111 LEU A CA 1
ATOM 850 C C . LEU A 1 111 ? -0.306 -8.298 -2.244 1.00 85.00 111 LEU A C 1
ATOM 852 O O . LEU A 1 111 ? -1.031 -7.588 -1.532 1.00 85.00 111 LEU A O 1
ATOM 856 N N . MET A 1 112 ? -0.766 -9.243 -3.050 1.00 85.38 112 MET A N 1
ATOM 857 C CA . MET A 1 112 ? -2.164 -9.648 -3.142 1.00 85.38 112 MET A CA 1
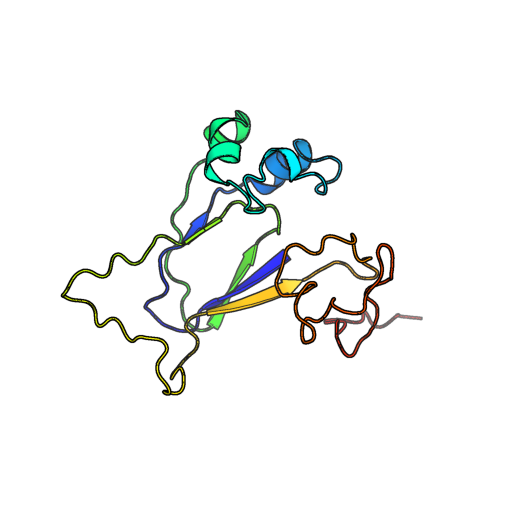ATOM 858 C C . MET A 1 112 ? -2.297 -11.135 -2.786 1.00 85.38 112 MET A C 1
ATOM 860 O O . MET A 1 112 ? -1.306 -11.860 -2.886 1.00 85.38 112 MET A O 1
ATOM 864 N N . PRO A 1 113 ? -3.473 -11.584 -2.317 1.00 84.81 113 PRO A N 1
ATOM 865 C CA . PRO A 1 113 ? -3.762 -13.008 -2.186 1.00 84.81 113 PRO A CA 1
ATOM 866 C C . PRO A 1 113 ? -3.551 -13.760 -3.504 1.00 84.81 113 PRO A C 1
ATOM 868 O O . PRO A 1 113 ? -3.672 -13.175 -4.581 1.00 84.81 113 PRO A O 1
ATOM 871 N N . ASP A 1 114 ? -3.290 -15.060 -3.405 1.00 82.12 114 ASP A N 1
ATOM 872 C CA . ASP A 1 114 ? -3.305 -15.938 -4.572 1.00 82.12 114 ASP A CA 1
ATOM 873 C C . ASP A 1 114 ? -4.696 -15.950 -5.234 1.00 82.12 114 ASP A C 1
ATOM 875 O O . ASP A 1 114 ? -5.711 -15.713 -4.567 1.00 82.12 114 ASP A O 1
ATOM 879 N N . HIS A 1 115 ? -4.738 -16.196 -6.543 1.00 80.56 115 HIS A N 1
ATOM 880 C CA . HIS A 1 115 ? -5.963 -16.256 -7.353 1.00 80.56 115 HIS A CA 1
ATOM 881 C C . HIS A 1 115 ? -6.849 -14.995 -7.308 1.00 80.56 115 HIS A C 1
ATOM 883 O O . HIS A 1 115 ? -8.077 -15.074 -7.402 1.00 80.56 115 HIS A O 1
ATOM 889 N N . CYS A 1 116 ? -6.248 -13.809 -7.181 1.00 86.88 116 CYS A N 1
ATOM 890 C CA . CYS A 1 116 ? -6.984 -12.557 -7.361 1.00 86.88 116 CYS A CA 1
ATOM 891 C C . CYS A 1 116 ? -7.463 -12.395 -8.811 1.00 86.88 116 CYS A C 1
ATOM 893 O O . CYS A 1 116 ? -6.846 -12.901 -9.744 1.00 86.88 116 CYS A O 1
ATOM 895 N N . VAL A 1 117 ? -8.544 -11.640 -9.002 1.00 90.06 117 VAL A N 1
ATOM 896 C CA . VAL A 1 117 ? -9.065 -11.279 -10.328 1.00 90.06 117 VAL A CA 1
ATOM 897 C C . VAL A 1 117 ? -8.951 -9.778 -10.555 1.00 90.06 117 VAL A C 1
ATOM 899 O O . VAL A 1 117 ? -9.017 -8.992 -9.605 1.00 90.06 117 VAL A O 1
ATOM 902 N N . PHE A 1 118 ? -8.806 -9.361 -11.810 1.00 88.94 118 PHE A N 1
ATOM 903 C CA . PHE A 1 118 ? -8.842 -7.945 -12.151 1.00 88.94 118 PHE A CA 1
ATOM 904 C C . PHE A 1 118 ? -10.258 -7.380 -11.969 1.00 88.94 118 PHE A C 1
ATOM 906 O O . PHE A 1 118 ? -11.222 -7.889 -12.533 1.00 88.94 118 PHE A O 1
ATOM 913 N N . ASP A 1 119 ? -10.394 -6.289 -11.221 1.00 82.19 119 ASP A N 1
ATOM 914 C CA . ASP A 1 119 ? -11.678 -5.626 -10.957 1.00 82.19 119 ASP A CA 1
ATOM 915 C C . ASP A 1 119 ? -12.208 -4.792 -12.143 1.00 82.19 119 ASP A C 1
ATOM 917 O O . ASP A 1 119 ? -13.341 -4.309 -12.117 1.00 82.19 119 ASP A O 1
ATOM 921 N N . GLY A 1 120 ? -11.398 -4.598 -13.189 1.00 81.50 120 GLY A N 1
ATOM 922 C CA . GLY A 1 120 ? -11.738 -3.775 -14.348 1.00 81.50 120 GLY A CA 1
ATOM 923 C C . GLY A 1 120 ? -11.520 -2.270 -14.151 1.00 81.50 120 GLY A C 1
ATOM 924 O O . GLY A 1 120 ? -11.783 -1.486 -15.070 1.00 81.50 120 GLY A O 1
ATOM 925 N N . LEU A 1 121 ? -11.022 -1.815 -12.994 1.00 76.69 121 LEU A N 1
ATOM 926 C CA . LEU A 1 121 ? -10.820 -0.393 -12.722 1.00 76.69 121 LEU A CA 1
ATOM 927 C C . LEU A 1 121 ? -9.579 0.148 -13.450 1.00 76.69 121 LEU A C 1
ATOM 929 O O . LEU A 1 121 ? -8.438 0.085 -12.986 1.00 76.69 121 LEU A O 1
ATOM 933 N N . ARG A 1 122 ? -9.816 0.819 -14.581 1.00 71.50 122 ARG A N 1
ATOM 934 C CA . ARG A 1 122 ? -8.777 1.470 -15.402 1.00 71.50 122 ARG A CA 1
ATOM 935 C C . ARG A 1 122 ? -8.389 2.867 -14.921 1.00 71.50 122 ARG A C 1
ATOM 937 O O . ARG A 1 122 ? -8.391 3.827 -15.683 1.00 71.50 122 ARG A O 1
ATOM 944 N N . ASN A 1 123 ? -8.104 3.007 -13.631 1.00 65.19 123 ASN A N 1
ATOM 945 C CA . ASN A 1 123 ? -7.903 4.311 -12.987 1.00 65.19 123 ASN A CA 1
ATOM 946 C C . ASN A 1 123 ? -6.450 4.628 -12.623 1.00 65.19 123 ASN A C 1
ATOM 948 O O . ASN A 1 123 ? -6.175 5.713 -12.112 1.00 65.19 123 ASN A O 1
ATOM 952 N N . SER A 1 124 ? -5.526 3.708 -12.884 1.00 68.31 124 SER A N 1
ATOM 953 C CA . SER A 1 124 ? -4.107 3.861 -12.579 1.00 68.31 124 SER A CA 1
ATOM 954 C C . SER A 1 124 ? -3.261 3.661 -13.833 1.00 68.31 124 SER A C 1
ATOM 956 O O . SER A 1 124 ? -3.737 3.172 -14.859 1.00 68.31 124 SER A O 1
ATOM 958 N N . TRP A 1 125 ? -1.985 4.040 -13.746 1.00 78.44 125 TRP A N 1
ATOM 959 C CA . TRP A 1 125 ? -1.007 3.731 -14.789 1.00 78.44 125 TRP A CA 1
ATOM 960 C C . TRP A 1 125 ? -0.952 2.220 -15.067 1.00 78.44 125 TRP A C 1
ATOM 962 O O . TRP A 1 125 ? -0.843 1.826 -16.219 1.00 78.44 125 TRP A O 1
ATOM 972 N N . ALA A 1 126 ? -1.139 1.383 -14.037 1.00 76.50 126 ALA A N 1
ATOM 973 C CA . ALA A 1 126 ? -1.006 -0.065 -14.147 1.00 76.50 126 ALA A CA 1
ATOM 974 C C . ALA A 1 126 ? -1.981 -0.700 -15.152 1.00 76.50 126 ALA A C 1
ATOM 976 O O . ALA A 1 126 ? -1.642 -1.713 -15.752 1.00 76.50 126 ALA A O 1
ATOM 977 N N . SER A 1 127 ? -3.164 -0.110 -15.349 1.00 79.94 127 S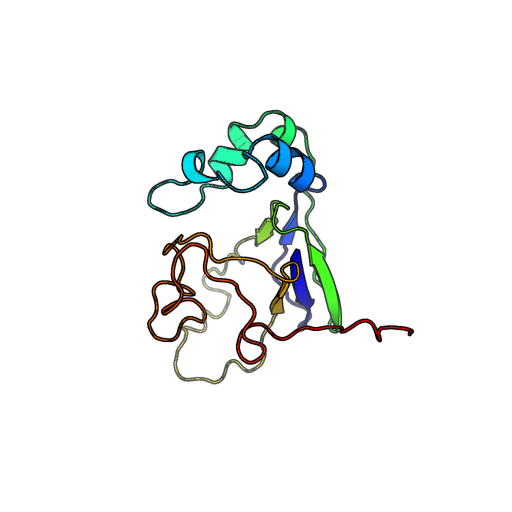ER A N 1
ATOM 978 C CA . SER A 1 127 ? -4.218 -0.625 -16.238 1.00 79.94 127 SER A CA 1
ATOM 979 C C . SER A 1 127 ? -4.541 0.278 -17.438 1.00 79.94 127 SER A C 1
ATOM 981 O O . SER A 1 127 ? -5.218 -0.160 -18.373 1.00 79.94 127 SER A O 1
ATOM 983 N N . ARG A 1 128 ? -4.082 1.540 -17.442 1.00 79.81 128 ARG A N 1
ATOM 984 C CA . ARG A 1 128 ? -4.254 2.477 -18.572 1.00 79.81 128 ARG A CA 1
ATOM 985 C C . ARG A 1 128 ? -3.065 2.502 -19.523 1.00 79.81 128 ARG A C 1
ATOM 987 O O . ARG A 1 128 ? -3.275 2.653 -20.722 1.00 79.81 128 ARG A O 1
ATOM 994 N N . ASP A 1 129 ? -1.851 2.417 -18.993 1.00 79.94 129 ASP A N 1
ATOM 995 C CA . ASP A 1 129 ? -0.623 2.475 -19.786 1.00 79.94 129 ASP A CA 1
ATOM 996 C C . ASP A 1 129 ? -0.463 1.176 -20.578 1.00 79.94 129 ASP A C 1
ATOM 998 O O . ASP A 1 129 ? -0.694 0.111 -20.015 1.00 79.94 129 ASP A O 1
ATOM 1002 N N . SER A 1 130 ? -0.064 1.246 -21.850 1.00 81.56 130 SER A N 1
ATOM 1003 C CA . SER A 1 130 ? 0.201 0.066 -22.686 1.00 81.56 130 SER A CA 1
ATOM 1004 C C . SER A 1 130 ? 1.329 -0.820 -22.160 1.00 81.56 130 SER A C 1
ATOM 1006 O O . SER A 1 130 ? 1.401 -1.994 -22.511 1.00 81.56 130 SER A O 1
ATOM 1008 N N . HIS A 1 131 ? 2.197 -0.269 -21.314 1.00 81.62 131 HIS A N 1
ATOM 1009 C CA . HIS A 1 131 ? 3.268 -0.983 -20.621 1.00 81.62 131 HIS A CA 1
ATOM 1010 C C . HIS A 1 131 ? 2.898 -1.364 -19.180 1.00 81.62 131 HIS A C 1
ATOM 1012 O O . HIS A 1 131 ? 3.723 -1.926 -18.459 1.00 81.62 131 HIS A O 1
ATOM 1018 N N . GLY A 1 132 ? 1.682 -1.040 -18.735 1.00 81.50 132 GLY A N 1
ATOM 1019 C CA . GLY A 1 132 ? 1.190 -1.407 -17.416 1.00 81.50 132 GLY A CA 1
ATOM 1020 C C . GLY A 1 132 ? 0.881 -2.909 -17.324 1.00 81.50 132 GLY A C 1
ATOM 1021 O O . GLY A 1 132 ? 0.385 -3.490 -18.293 1.00 81.50 132 GLY A O 1
ATOM 1022 N N . PRO A 1 133 ? 1.107 -3.547 -16.161 1.00 84.50 133 PRO A N 1
ATOM 1023 C CA . PRO A 1 133 ? 0.908 -4.990 -15.986 1.00 84.50 133 PRO A CA 1
ATOM 1024 C C . PRO A 1 133 ? -0.545 -5.454 -16.187 1.00 84.50 133 PRO A C 1
ATOM 1026 O O . PRO A 1 133 ? -0.780 -6.636 -16.398 1.00 84.50 133 PRO A O 1
ATOM 1029 N N . LEU A 1 134 ? -1.521 -4.541 -16.140 1.00 88.44 134 LEU A N 1
ATOM 1030 C CA . LEU A 1 134 ? -2.953 -4.831 -16.274 1.00 88.44 134 LEU A CA 1
ATOM 1031 C C . LEU A 1 134 ? -3.552 -4.314 -17.595 1.00 88.44 134 LEU A C 1
ATOM 1033 O O . LEU A 1 134 ? -4.770 -4.341 -17.758 1.00 88.44 134 LEU A O 1
ATOM 1037 N N . HIS A 1 135 ? -2.754 -3.802 -18.541 1.00 85.31 135 HIS A N 1
ATOM 1038 C CA . HIS A 1 135 ? -3.285 -3.160 -19.754 1.00 85.31 135 HIS A CA 1
ATOM 1039 C C . HIS A 1 135 ? -4.186 -4.079 -20.591 1.00 85.31 135 HIS A C 1
ATOM 1041 O O . HIS A 1 135 ? -5.275 -3.674 -21.005 1.00 85.31 135 HIS A O 1
ATOM 1047 N N . GLY A 1 136 ? -3.727 -5.311 -20.822 1.00 88.50 136 GLY A N 1
ATOM 1048 C CA . GLY A 1 136 ? -4.416 -6.315 -21.634 1.00 88.50 136 GLY A CA 1
ATOM 1049 C C . GLY A 1 136 ? -5.375 -7.213 -20.855 1.00 88.50 136 GLY A C 1
ATOM 1050 O O . GLY A 1 136 ? -5.916 -8.140 -21.443 1.00 88.50 136 GLY A O 1
ATOM 1051 N N . TYR A 1 137 ? -5.562 -6.969 -19.556 1.00 91.25 137 TYR A N 1
ATOM 1052 C CA . TYR A 1 137 ? -6.443 -7.783 -18.726 1.00 91.25 137 TYR A CA 1
ATOM 1053 C C . TYR A 1 137 ? -7.895 -7.318 -18.848 1.00 91.25 137 TYR A C 1
ATOM 1055 O O . TYR A 1 137 ? -8.189 -6.115 -18.835 1.00 91.25 137 TYR A O 1
ATOM 1063 N N . GLU A 1 138 ? -8.806 -8.283 -18.926 1.00 91.69 138 GLU A N 1
ATOM 1064 C CA . GLU A 1 138 ? -10.249 -8.048 -18.914 1.00 91.69 138 GLU A CA 1
ATOM 1065 C C . GLU A 1 138 ? -10.821 -8.102 -17.486 1.00 91.69 138 GLU A C 1
ATOM 1067 O O . GLU A 1 138 ? -10.265 -8.780 -16.615 1.00 91.69 138 GLU A O 1
ATOM 1072 N N . PRO A 1 139 ? -11.933 -7.399 -17.199 1.00 90.56 139 PRO A N 1
ATOM 1073 C CA . PRO A 1 139 ? -12.601 -7.503 -15.904 1.00 90.56 139 PRO A CA 1
ATOM 1074 C C . PRO A 1 139 ? -12.975 -8.958 -15.578 1.00 90.56 139 PRO A C 1
ATOM 1076 O O . PRO A 1 139 ? -13.564 -9.658 -16.400 1.00 90.56 139 PRO A O 1
ATOM 1079 N N . GLY A 1 140 ? -12.648 -9.406 -14.368 1.00 89.25 140 GLY A N 1
ATOM 1080 C CA . GLY A 1 140 ? -12.852 -10.778 -13.898 1.00 89.25 140 GLY A CA 1
ATOM 1081 C C . GLY A 1 140 ? -11.766 -11.769 -14.324 1.00 89.25 140 GLY A C 1
ATOM 1082 O O . GLY A 1 140 ? -11.806 -12.917 -13.885 1.00 89.25 140 GLY A O 1
ATOM 1083 N N . GLN A 1 141 ? -10.791 -11.356 -15.141 1.00 92.81 141 GLN A N 1
ATOM 1084 C CA . GLN A 1 141 ? -9.684 -12.224 -15.531 1.00 92.81 141 GLN A CA 1
ATOM 1085 C C . GLN A 1 141 ? -8.788 -12.537 -14.316 1.00 92.81 141 GLN A C 1
ATOM 1087 O O . GLN A 1 141 ? -8.417 -11.603 -13.593 1.00 92.81 141 GLN A O 1
ATOM 1092 N N . PRO A 1 142 ? -8.427 -13.814 -14.084 1.00 92.31 142 PRO A N 1
ATOM 1093 C CA . PRO A 1 142 ? -7.465 -14.200 -13.054 1.00 92.31 142 PRO A CA 1
ATOM 1094 C C . PRO A 1 142 ? -6.098 -13.542 -13.260 1.00 92.31 142 PRO A C 1
ATOM 1096 O O . PRO A 1 142 ? -5.659 -13.346 -14.391 1.00 92.31 142 PRO A O 1
ATOM 1099 N N . LEU A 1 143 ? -5.433 -13.196 -12.159 1.00 90.50 143 LEU A N 1
ATOM 1100 C CA . LEU A 1 143 ? -4.082 -12.635 -12.120 1.00 90.50 143 LEU A CA 1
ATOM 1101 C C . LEU A 1 143 ? -3.071 -13.731 -11.753 1.00 90.50 143 LEU A C 1
ATOM 1103 O O . LEU A 1 143 ? -2.436 -13.668 -10.702 1.00 90.50 143 LEU A O 1
ATOM 1107 N N . ASP A 1 144 ? -2.981 -14.756 -12.595 1.00 88.38 144 ASP A N 1
ATOM 1108 C CA . ASP A 1 144 ? -2.225 -15.999 -12.374 1.00 88.38 144 ASP A CA 1
ATOM 1109 C C . ASP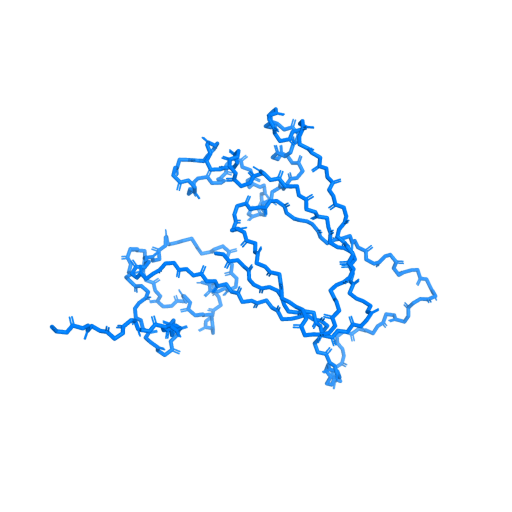 A 1 144 ? -1.005 -16.164 -13.302 1.00 88.38 144 ASP A C 1
ATOM 1111 O O . ASP A 1 144 ? -0.330 -17.193 -13.278 1.00 88.38 144 ASP A O 1
ATOM 1115 N N . ASP A 1 145 ? -0.687 -15.147 -14.107 1.00 87.81 145 ASP A N 1
ATOM 1116 C CA . ASP A 1 145 ? 0.528 -15.124 -14.919 1.00 87.81 145 ASP A CA 1
ATOM 1117 C C . ASP A 1 145 ? 1.766 -14.957 -14.026 1.00 87.81 145 ASP A C 1
ATOM 1119 O O . ASP A 1 145 ? 2.111 -13.842 -13.635 1.00 87.81 145 ASP A O 1
ATOM 1123 N N . ASP A 1 146 ? 2.463 -16.060 -13.741 1.00 84.56 146 ASP A N 1
ATOM 1124 C CA . ASP A 1 146 ? 3.692 -16.107 -12.935 1.00 84.56 146 ASP A CA 1
ATOM 1125 C C . ASP A 1 146 ? 4.790 -15.129 -13.416 1.00 84.56 146 ASP A C 1
ATOM 1127 O O . ASP A 1 146 ? 5.644 -14.725 -12.620 1.00 84.56 146 ASP A O 1
ATOM 1131 N N . ALA A 1 147 ? 4.804 -14.733 -14.698 1.00 84.31 147 ALA A N 1
ATOM 1132 C CA . ALA A 1 147 ? 5.783 -13.774 -15.216 1.00 84.31 147 ALA A CA 1
ATOM 1133 C C . ALA A 1 147 ? 5.470 -12.326 -14.801 1.00 84.31 147 ALA A C 1
ATOM 1135 O O . ALA A 1 147 ? 6.379 -11.493 -14.732 1.00 84.31 147 ALA A O 1
ATOM 1136 N N . VAL A 1 148 ? 4.200 -12.023 -14.520 1.00 83.12 148 VAL A N 1
ATOM 1137 C CA . VAL A 1 148 ? 3.707 -10.687 -14.146 1.00 83.12 148 VAL A CA 1
ATOM 1138 C C . VAL A 1 148 ? 3.372 -10.612 -12.650 1.00 83.12 148 VAL A C 1
ATOM 1140 O O . VAL A 1 148 ? 3.644 -9.598 -12.004 1.00 83.12 148 VAL A O 1
ATOM 1143 N N . PHE A 1 149 ? 2.836 -11.695 -12.087 1.00 87.75 149 PHE A N 1
ATOM 1144 C CA . PHE A 1 149 ? 2.376 -11.849 -10.707 1.00 87.75 149 PHE A CA 1
ATOM 1145 C C . PHE A 1 149 ? 3.048 -13.064 -10.046 1.00 87.75 149 PHE A C 1
ATOM 1147 O O . PHE A 1 149 ? 2.397 -14.069 -9.770 1.00 87.75 149 PHE A O 1
ATOM 1154 N N . PRO A 1 150 ? 4.363 -12.999 -9.783 1.00 85.12 150 PRO A N 1
ATOM 1155 C CA . PRO A 1 150 ? 5.103 -14.148 -9.283 1.00 85.12 150 PRO A CA 1
ATOM 1156 C C . PRO A 1 150 ? 4.644 -14.565 -7.881 1.00 85.12 150 PRO A C 1
ATOM 1158 O O . PRO A 1 150 ? 4.566 -13.747 -6.957 1.00 85.12 150 PRO A O 1
ATOM 1161 N N . VAL A 1 151 ? 4.433 -15.869 -7.695 1.00 84.12 151 VAL A N 1
ATOM 1162 C CA . VAL A 1 151 ? 4.165 -16.461 -6.378 1.00 84.12 151 VAL A CA 1
ATOM 1163 C C . VAL A 1 151 ? 5.426 -16.395 -5.509 1.00 84.12 151 VAL A C 1
ATOM 1165 O O . VAL A 1 151 ? 6.441 -17.021 -5.804 1.00 84.12 151 VAL A O 1
ATOM 1168 N N . ILE A 1 152 ? 5.357 -15.648 -4.404 1.00 79.06 152 ILE A N 1
ATOM 1169 C CA . ILE A 1 152 ? 6.510 -15.387 -3.518 1.00 79.06 152 ILE A CA 1
ATOM 1170 C C . ILE A 1 152 ? 6.906 -16.620 -2.701 1.00 79.06 152 ILE A C 1
ATOM 1172 O O . ILE A 1 152 ? 8.080 -16.818 -2.393 1.00 79.06 152 ILE A O 1
ATOM 1176 N N . HIS A 1 153 ? 5.932 -17.447 -2.329 1.00 75.25 153 HIS A N 1
ATOM 1177 C CA . HIS A 1 153 ? 6.168 -18.654 -1.553 1.00 75.25 153 HIS A CA 1
ATOM 1178 C C . HIS A 1 153 ? 5.152 -19.723 -1.945 1.00 75.25 153 HIS A C 1
ATOM 1180 O O . HIS A 1 153 ? 3.965 -19.591 -1.650 1.00 75.25 153 HIS A O 1
ATOM 1186 N N . ARG A 1 154 ? 5.626 -20.801 -2.573 1.00 67.88 154 ARG A N 1
ATOM 1187 C CA . ARG A 1 154 ? 4.846 -22.029 -2.733 1.00 67.88 154 ARG A CA 1
ATOM 1188 C C . ARG A 1 154 ? 5.068 -22.854 -1.475 1.00 67.88 154 ARG A C 1
ATOM 1190 O O . ARG A 1 154 ? 6.201 -23.248 -1.201 1.00 67.88 154 ARG A O 1
ATOM 1197 N N . ALA A 1 155 ? 4.021 -23.056 -0.676 1.00 57.78 155 ALA A N 1
ATOM 1198 C CA . ALA A 1 155 ? 4.091 -24.098 0.337 1.00 57.78 155 ALA A CA 1
ATOM 1199 C C . ALA A 1 155 ? 4.382 -25.404 -0.412 1.00 57.78 155 ALA A C 1
ATOM 1201 O O . ALA A 1 155 ? 3.703 -25.706 -1.388 1.00 57.78 155 ALA A O 1
ATOM 1202 N N . LEU A 1 156 ? 5.449 -26.109 -0.033 1.00 50.84 156 LEU A N 1
ATOM 1203 C CA . LEU A 1 156 ? 5.656 -27.467 -0.518 1.00 50.84 156 LEU A CA 1
ATOM 1204 C C . LEU A 1 156 ? 4.434 -28.255 -0.059 1.00 50.84 156 LEU A C 1
ATOM 1206 O O . LEU A 1 156 ? 4.239 -28.401 1.149 1.00 50.84 156 LEU A O 1
ATOM 1210 N N . ASP A 1 157 ? 3.606 -28.689 -1.005 1.00 47.00 157 ASP A N 1
ATOM 1211 C CA . ASP A 1 157 ? 2.564 -29.664 -0.728 1.00 47.00 157 ASP A CA 1
ATOM 1212 C C . ASP A 1 157 ? 3.264 -30.876 -0.108 1.00 47.00 157 ASP A C 1
ATOM 1214 O O . ASP A 1 157 ? 4.071 -31.554 -0.747 1.00 47.00 157 ASP A O 1
ATOM 1218 N N . VAL A 1 158 ? 3.052 -31.072 1.191 1.00 42.00 158 VAL A N 1
ATOM 1219 C CA . VAL A 1 158 ? 3.433 -32.310 1.857 1.00 42.00 158 VAL A CA 1
ATOM 1220 C C . VAL A 1 158 ? 2.367 -33.314 1.436 1.00 42.00 158 VAL A C 1
ATOM 1222 O O . VAL A 1 158 ? 1.224 -33.191 1.875 1.00 42.00 158 VAL A O 1
ATOM 1225 N N . GLU A 1 159 ? 2.734 -34.222 0.527 1.00 35.88 159 GLU A N 1
ATOM 1226 C CA . GLU A 1 159 ? 1.928 -35.398 0.155 1.00 35.88 159 GLU A CA 1
ATOM 1227 C C . GLU A 1 159 ? 1.537 -36.246 1.376 1.00 35.88 159 GLU A C 1
ATOM 1229 O O . GLU A 1 159 ? 2.380 -36.420 2.292 1.00 35.88 159 GLU A O 1
#

Sequence (159 aa):
MTVSVGLAPRATPMLVIPGSHHVMREFTHDGSDFSHYRTGGVFDMGRAIRKIEPLRTLPVVQLEPLEPGSVMFMNHYTITAVQATMCGVAADYIPPSARTVNCPYQYSMNLMPDHCVFDGLRNSWASRDSHGPLHGYEPGQPLDDDAVFPVIHRALDVE

Foldseek 3Di:
DKKKAAADQDAFKKKWFPPQLVQCCVVAPNNPDQPVQDDPLDRPPVVVCVPRVVNVPTDIDTDHGADHGDMDDDDPRIDMDGPPPPDDPPDDPPDPPDDDPPDDRMDMDDDDDAFDFAQQDCSDCLCVPPPHLNVPGDHRHTPHPCVSHNDPDDDPPPD

pLDDT: mean 72.27, std 15.8, range [35.88, 92.81]

Secondary structure (DSSP, 8-state):
-EEEEE-STTPPPEEE-TTHHHHHHHTSGGGT--GGGEETTEE-HHHHHHH-HHHHTSPPEEPPPPPTT-EEEE-TT--EEEPP----TTS----S-SS--SS-SEEEEE---TT-B------SHHHHSTTSTTTTPPTT-B---TTTS--S-------

Radius of gyration: 18.53 Å; chains: 1; bounding box: 41×63×40 Å